Protein AF-A0A327M5F6-F1 (afdb_monomer)

pLDDT: mean 71.91, std 20.59, range [36.56, 95.5]

Organism: NCBI:txid2230885

Radius of gyration: 29.19 Å; Cα contacts (8 Å, |Δi|>4): 90; chains: 1; bounding box: 50×106×70 Å

Secondary structure (DSSP, 8-state):
------SSHHHHHHHHHHHHHTS---TT-------------SSHHHHHHHHHHHHHHHHHHHH-TT-HHHH---SHHHHHHHHHHHHHHHHHHHHHTTPPPPPHHHHHHHHHHHHHHHHHHHHT----HHHHHHHHHHSSSS------------------

Sequence (160 aa):
MVSLAAASAPFAAHLALRRRARGQPPPGHAATAPAQDYHLPPSIESAEREMAILLRRMRAFLQDPYDFAASRIADDAAFEDCLDQAATLGARIAEL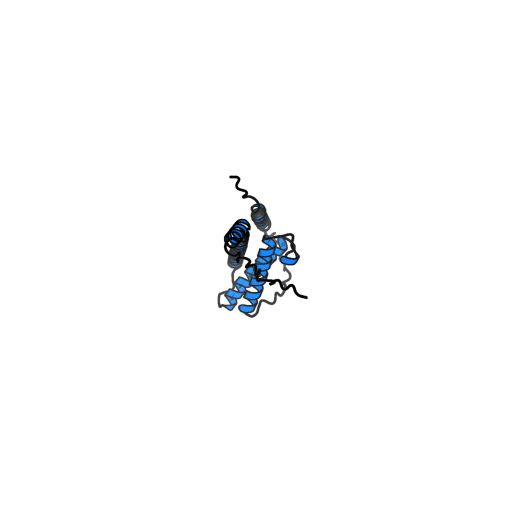GGAAPASPTERERMRGLILDSVMRGHRGAVPDRLSEARRSSAGRLLAQPPVAYPMAGLKARYSH

Nearest PDB structures (foldseek):
  2dl1-assembly1_A  TM=2.259E-01  e=4.514E+00  Homo sapiens

Mean predicted aligned error: 16.89 Å

Solvent-accessible surface area (backbone atoms only — not comparable to full-atom values): 10046 Å² total; per-residue (Å²): 138,84,83,88,83,85,81,73,66,64,60,63,51,52,52,54,51,50,54,61,71,66,70,64,81,72,94,86,66,91,71,78,62,79,76,71,81,65,78,67,62,93,44,54,68,55,29,50,54,51,39,55,50,47,55,50,22,53,40,35,30,74,74,37,61,82,43,40,88,75,17,73,37,84,47,75,66,52,45,51,51,46,41,52,49,41,21,52,36,53,40,48,39,40,34,73,72,71,43,74,82,66,50,76,68,55,37,54,50,44,31,52,53,50,51,53,52,46,53,53,56,53,73,70,63,66,78,60,64,68,60,55,54,54,56,61,60,70,70,71,78,83,80,79,79,83,85,81,79,86,84,79,78,88,77,86,80,86,86,133

Foldseek 3Di:
DDDPPDDLPPPVVVVVVVVVVVPDDPPDDPPPPPPPPPVQPPALVSLVVLLVLLLQLLLVCSQPVPPCVRNVQPDPVSNVVSLLSSLVSVQVNCVNVVDDRDDPVSSVVSSVVSVVVSVVVNVPPPPPVVVVVVVVVVPPPPDDDDDDDDPDDDDDDDDD

Structure (mmCIF, N/CA/C/O backbone):
data_AF-A0A327M5F6-F1
#
_entry.id   AF-A0A327M5F6-F1
#
loop_
_atom_site.group_PDB
_atom_site.id
_atom_site.type_symbol
_atom_site.label_atom_id
_atom_site.label_alt_id
_atom_site.label_comp_id
_atom_site.label_asym_id
_atom_site.label_entity_id
_atom_site.label_seq_id
_atom_site.pdbx_PDB_ins_code
_atom_site.Cartn_x
_atom_site.Cartn_y
_atom_site.Cartn_z
_atom_site.occupancy
_atom_site.B_iso_or_equiv
_atom_site.auth_seq_id
_atom_site.auth_comp_id
_atom_site.auth_asym_id
_atom_site.auth_atom_id
_atom_site.pdbx_PDB_model_num
ATOM 1 N N . MET A 1 1 ? 33.964 -21.350 -0.853 1.00 42.75 1 MET A N 1
ATOM 2 C CA . MET A 1 1 ? 32.549 -21.008 -0.593 1.00 42.75 1 MET A CA 1
ATOM 3 C C . MET A 1 1 ? 32.430 -19.494 -0.644 1.00 42.75 1 MET A C 1
ATOM 5 O O . MET A 1 1 ? 32.857 -18.845 0.297 1.00 42.75 1 MET A O 1
ATOM 9 N N . VAL A 1 2 ? 31.985 -18.931 -1.770 1.00 36.66 2 VAL A N 1
ATOM 10 C CA . VAL A 1 2 ? 31.865 -17.472 -1.939 1.00 36.66 2 VAL A CA 1
ATOM 11 C C . VAL A 1 2 ? 30.391 -17.108 -1.809 1.00 36.66 2 VAL A C 1
ATOM 13 O O . VAL A 1 2 ? 29.580 -17.482 -2.653 1.00 36.66 2 VAL A O 1
ATOM 16 N N . SER A 1 3 ? 30.057 -16.437 -0.708 1.00 41.44 3 SER A N 1
ATOM 17 C CA . SER A 1 3 ? 28.728 -15.897 -0.426 1.00 41.44 3 SER A CA 1
ATOM 18 C C . SER A 1 3 ? 28.473 -14.667 -1.293 1.00 41.44 3 SER A C 1
ATOM 20 O O . SER A 1 3 ? 29.123 -13.638 -1.126 1.00 41.44 3 SER A O 1
ATOM 22 N N . LEU A 1 4 ? 27.509 -14.772 -2.206 1.00 47.66 4 LEU A N 1
ATOM 23 C CA . LEU A 1 4 ? 27.003 -13.663 -3.009 1.00 47.66 4 LEU A CA 1
ATOM 24 C C . LEU A 1 4 ? 25.818 -13.027 -2.262 1.00 47.66 4 LEU A C 1
ATOM 26 O O . LEU A 1 4 ? 24.671 -13.425 -2.439 1.00 47.66 4 LEU A O 1
ATOM 30 N N . ALA A 1 5 ? 26.096 -12.084 -1.363 1.00 48.50 5 ALA A N 1
ATOM 31 C CA . ALA A 1 5 ? 25.076 -11.389 -0.577 1.00 48.50 5 ALA A CA 1
ATOM 32 C C . ALA A 1 5 ? 25.306 -9.874 -0.614 1.00 48.50 5 ALA A C 1
ATOM 34 O O . ALA A 1 5 ? 25.775 -9.292 0.357 1.00 48.50 5 ALA A O 1
ATOM 35 N N . ALA A 1 6 ? 24.997 -9.231 -1.741 1.00 44.91 6 ALA A N 1
ATOM 36 C CA . ALA A 1 6 ? 24.907 -7.772 -1.825 1.00 44.91 6 ALA A CA 1
ATOM 37 C C . ALA A 1 6 ? 24.210 -7.351 -3.127 1.00 44.91 6 ALA A C 1
ATOM 39 O O . ALA A 1 6 ? 24.868 -7.097 -4.128 1.00 44.91 6 ALA A O 1
ATOM 40 N N . ALA A 1 7 ? 22.879 -7.273 -3.132 1.00 42.81 7 ALA A N 1
ATOM 41 C CA . ALA A 1 7 ? 22.173 -6.592 -4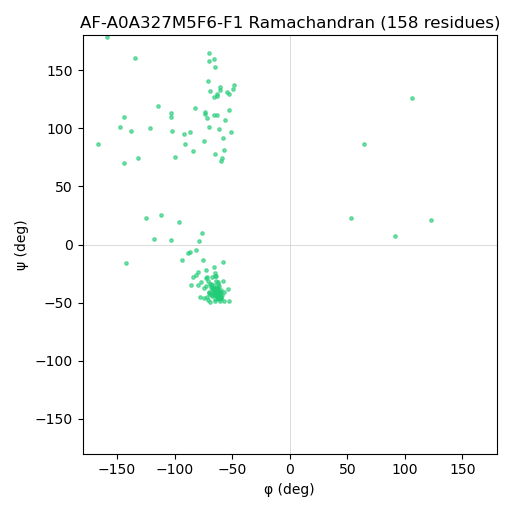.226 1.00 42.81 7 ALA A CA 1
ATOM 42 C C . ALA A 1 7 ? 20.943 -5.781 -3.782 1.00 42.81 7 ALA A C 1
ATOM 44 O O . ALA A 1 7 ? 20.512 -4.899 -4.512 1.00 42.81 7 ALA A O 1
ATOM 45 N N . SER A 1 8 ? 20.405 -5.981 -2.571 1.00 46.41 8 SER A N 1
ATOM 46 C CA . SER A 1 8 ? 19.177 -5.294 -2.125 1.00 46.41 8 SER A CA 1
ATOM 47 C C . SER A 1 8 ? 19.394 -4.122 -1.151 1.00 46.41 8 SER A C 1
ATOM 49 O O . SER A 1 8 ? 18.426 -3.561 -0.642 1.00 46.41 8 SER A O 1
ATOM 51 N N . ALA A 1 9 ? 20.642 -3.762 -0.836 1.00 45.00 9 ALA A N 1
ATOM 52 C CA . ALA A 1 9 ? 20.967 -2.655 0.070 1.00 45.00 9 ALA A CA 1
ATOM 53 C C . ALA A 1 9 ? 20.690 -1.226 -0.469 1.00 45.00 9 ALA A C 1
ATOM 55 O O . ALA A 1 9 ? 20.344 -0.370 0.350 1.00 45.00 9 ALA A O 1
ATOM 56 N N . PRO A 1 10 ? 20.793 -0.913 -1.781 1.00 53.59 10 PRO A N 1
ATOM 57 C CA . PRO A 1 10 ? 20.703 0.481 -2.219 1.00 53.59 10 PRO A CA 1
ATOM 58 C C . PRO A 1 10 ? 19.276 1.034 -2.142 1.00 53.59 10 PRO A C 1
ATOM 60 O O . PRO A 1 10 ? 19.096 2.217 -1.877 1.00 53.59 10 PRO A O 1
ATOM 63 N N . PHE A 1 11 ? 18.259 0.182 -2.290 1.00 51.06 11 PHE A N 1
ATOM 64 C CA . PHE A 1 11 ? 16.864 0.615 -2.374 1.00 51.06 11 PHE A CA 1
ATOM 65 C C . PHE A 1 11 ? 16.318 1.125 -1.029 1.00 51.06 11 PHE A C 1
ATOM 67 O O . PHE A 1 11 ? 15.784 2.229 -0.935 1.00 51.06 11 PHE A O 1
ATOM 74 N N . ALA A 1 12 ? 16.544 0.371 0.052 1.00 55.09 12 ALA A N 1
ATOM 75 C CA . ALA A 1 12 ? 16.151 0.788 1.399 1.00 55.09 12 ALA A CA 1
ATOM 76 C C . ALA A 1 12 ? 16.929 2.031 1.873 1.00 55.09 12 ALA A C 1
ATOM 78 O O . ALA A 1 12 ? 16.368 2.887 2.556 1.00 55.09 12 ALA A O 1
ATOM 79 N N . ALA A 1 13 ? 18.203 2.155 1.480 1.00 59.03 13 ALA A N 1
ATOM 80 C CA . ALA A 1 13 ? 19.023 3.323 1.786 1.00 59.03 13 ALA A CA 1
ATOM 81 C C . ALA A 1 13 ? 18.566 4.570 1.009 1.00 59.03 13 ALA A C 1
ATOM 83 O O . ALA A 1 13 ? 18.478 5.643 1.600 1.00 59.03 13 ALA A O 1
ATOM 84 N N . HIS A 1 14 ? 18.214 4.436 -0.276 1.00 59.44 14 HIS A N 1
ATOM 85 C CA . HIS A 1 14 ? 17.711 5.536 -1.106 1.00 59.44 14 HIS A CA 1
ATOM 86 C C . HIS A 1 14 ? 16.355 6.060 -0.601 1.00 59.44 14 HIS A C 1
ATOM 88 O O . HIS A 1 14 ? 16.170 7.270 -0.447 1.00 59.44 14 HIS A O 1
ATOM 94 N N . LEU A 1 15 ? 15.449 5.153 -0.219 1.00 59.78 15 LEU A N 1
ATOM 95 C CA . LEU A 1 15 ? 14.175 5.491 0.423 1.00 59.78 15 LEU A CA 1
ATOM 96 C C . LEU A 1 15 ? 14.361 6.187 1.775 1.00 59.78 15 LEU A C 1
ATOM 98 O O . LEU A 1 15 ? 13.745 7.223 2.035 1.00 59.78 15 LEU A O 1
ATOM 102 N N . ALA A 1 16 ? 15.241 5.663 2.633 1.00 59.91 16 ALA A N 1
ATOM 103 C CA . ALA A 1 16 ? 15.547 6.285 3.919 1.00 59.91 16 ALA A CA 1
ATOM 104 C C . ALA A 1 16 ? 16.168 7.685 3.754 1.00 59.91 16 ALA A C 1
ATOM 106 O O . ALA A 1 16 ? 15.833 8.604 4.507 1.00 59.91 16 ALA A O 1
ATOM 107 N N . LEU A 1 17 ? 17.024 7.877 2.743 1.00 58.47 17 LEU A N 1
ATOM 108 C CA . LEU A 1 17 ? 17.635 9.170 2.440 1.00 58.47 17 LEU A CA 1
ATOM 109 C C . LEU A 1 17 ? 16.583 10.196 1.981 1.00 58.47 17 LEU A C 1
ATOM 111 O O . LEU A 1 17 ? 16.584 11.332 2.458 1.00 58.47 17 LEU A O 1
ATOM 115 N N . ARG A 1 18 ? 15.633 9.793 1.123 1.00 58.50 18 ARG A N 1
ATOM 116 C CA . ARG A 1 18 ? 14.535 10.671 0.678 1.00 58.50 18 ARG A CA 1
ATOM 117 C C . ARG A 1 18 ? 13.530 10.995 1.783 1.00 58.50 18 ARG A C 1
ATOM 119 O O . ARG A 1 18 ? 13.061 12.130 1.841 1.00 58.50 18 ARG A O 1
ATOM 126 N N . ARG A 1 19 ? 13.260 10.068 2.712 1.00 58.62 19 ARG A N 1
ATOM 127 C CA . ARG A 1 19 ? 12.458 10.358 3.918 1.00 58.62 19 ARG A CA 1
ATOM 128 C C . ARG A 1 19 ? 13.058 11.506 4.732 1.00 58.62 19 ARG A C 1
ATOM 130 O O . ARG A 1 19 ? 12.324 12.380 5.181 1.00 58.62 19 ARG A O 1
ATOM 137 N N . ARG A 1 20 ? 14.389 11.546 4.869 1.00 56.00 20 ARG A N 1
ATOM 138 C CA . ARG A 1 20 ? 15.084 12.633 5.577 1.00 56.00 20 ARG A CA 1
ATOM 139 C C . ARG A 1 20 ? 14.988 13.967 4.832 1.00 56.00 20 ARG A C 1
ATOM 141 O O . ARG A 1 20 ? 14.865 15.000 5.477 1.00 56.00 20 ARG A O 1
ATOM 148 N N . ALA A 1 21 ? 14.976 13.941 3.499 1.00 56.25 21 ALA A N 1
ATOM 149 C CA . ALA A 1 21 ? 14.805 15.137 2.673 1.00 56.25 21 ALA A CA 1
ATOM 150 C C . ALA A 1 21 ? 13.369 15.706 2.701 1.00 56.25 21 ALA A C 1
ATOM 152 O O . ALA A 1 21 ? 13.193 16.911 2.568 1.00 56.25 21 ALA A O 1
ATOM 153 N N . ARG A 1 22 ? 12.342 14.871 2.929 1.00 56.75 22 ARG A N 1
ATOM 154 C CA . ARG A 1 22 ? 10.944 15.312 3.139 1.00 56.75 22 ARG A CA 1
ATOM 155 C C . ARG A 1 22 ? 10.643 15.778 4.575 1.00 56.75 22 ARG A C 1
ATOM 157 O O . ARG A 1 22 ? 9.544 16.255 4.835 1.00 56.75 22 ARG A O 1
ATOM 164 N N . GLY A 1 23 ? 11.596 15.659 5.503 1.00 50.75 23 GLY A N 1
ATOM 165 C CA . GLY A 1 23 ? 11.406 15.891 6.940 1.00 50.75 23 GLY A CA 1
ATOM 166 C C . GLY A 1 23 ? 11.326 17.351 7.402 1.00 50.75 23 GLY A C 1
ATOM 167 O O . GLY A 1 23 ? 11.359 17.590 8.606 1.00 50.75 23 GLY A O 1
ATOM 168 N N . GLN A 1 24 ? 11.227 18.328 6.500 1.00 41.97 24 GLN A N 1
ATOM 169 C CA . GLN A 1 24 ? 11.080 19.731 6.885 1.00 41.97 24 GLN A CA 1
ATOM 170 C C . GLN A 1 24 ? 10.035 20.408 5.990 1.00 41.97 24 GLN A C 1
ATOM 172 O O . GLN A 1 24 ? 10.355 20.784 4.862 1.00 41.97 24 GLN A O 1
ATOM 177 N N . PRO A 1 25 ? 8.772 20.544 6.444 1.00 44.56 25 PRO A N 1
ATOM 178 C CA . PRO A 1 25 ? 7.824 21.387 5.735 1.00 44.56 25 PRO A CA 1
ATOM 179 C C . PRO A 1 25 ? 8.344 22.834 5.788 1.00 44.56 25 PRO A C 1
ATOM 181 O O . PRO A 1 25 ? 8.696 23.308 6.874 1.00 44.56 25 PRO A O 1
ATOM 184 N N . PRO A 1 26 ? 8.433 23.554 4.655 1.00 42.28 26 PRO A N 1
ATOM 185 C CA . PRO A 1 26 ? 8.730 24.978 4.693 1.00 42.28 26 PRO A CA 1
ATOM 186 C C . PRO A 1 26 ? 7.625 25.691 5.493 1.00 42.28 26 PRO A C 1
ATOM 188 O O . PRO A 1 26 ? 6.441 25.395 5.291 1.00 42.28 26 PRO A O 1
ATOM 191 N N . PRO A 1 27 ? 7.958 26.623 6.403 1.00 43.50 27 PRO A N 1
ATOM 192 C CA . PRO A 1 27 ? 6.943 27.444 7.040 1.00 43.50 27 PRO A CA 1
ATOM 193 C C . PRO A 1 27 ? 6.321 28.337 5.961 1.00 43.50 27 PRO A C 1
ATOM 195 O O . PRO A 1 27 ? 6.987 29.221 5.431 1.00 43.50 27 PRO A O 1
ATOM 198 N N . GLY A 1 28 ? 5.054 28.093 5.615 1.00 47.38 28 GLY A N 1
ATOM 199 C CA . GLY A 1 28 ? 4.283 29.028 4.790 1.00 47.38 28 GLY A CA 1
ATOM 200 C C . GLY A 1 28 ? 3.684 28.511 3.485 1.00 47.38 28 GLY A C 1
ATOM 201 O O . GLY A 1 28 ? 3.327 29.333 2.648 1.00 47.38 28 GLY A O 1
ATOM 202 N N . HIS A 1 29 ? 3.484 27.204 3.301 1.00 41.19 29 HIS A N 1
ATOM 203 C CA . HIS A 1 29 ? 2.592 26.736 2.238 1.00 41.19 29 HIS A CA 1
ATOM 204 C C . HIS A 1 29 ? 1.452 25.898 2.802 1.00 41.19 29 HIS A C 1
ATOM 206 O O . HIS A 1 29 ? 1.585 24.702 3.051 1.00 41.19 29 HIS A O 1
ATOM 212 N N . ALA A 1 30 ? 0.294 26.551 2.933 1.00 44.62 30 ALA A N 1
ATOM 213 C CA . ALA A 1 30 ? -1.000 25.919 2.732 1.00 44.62 30 ALA A CA 1
ATOM 214 C C . ALA A 1 30 ? -1.034 25.367 1.297 1.00 44.62 30 ALA A C 1
ATOM 216 O O . ALA A 1 30 ? -1.609 25.955 0.386 1.00 44.62 30 ALA A O 1
ATOM 217 N N . ALA A 1 31 ? -0.327 24.262 1.074 1.00 42.62 31 ALA A N 1
ATOM 218 C CA . ALA A 1 31 ? -0.527 23.437 -0.090 1.00 42.62 31 ALA A CA 1
ATOM 219 C C . ALA A 1 31 ? -1.829 22.689 0.172 1.00 42.62 31 ALA A C 1
ATOM 221 O O . ALA A 1 31 ? -1.848 21.601 0.746 1.00 42.62 31 ALA A O 1
ATOM 222 N N . THR A 1 32 ? -2.931 23.309 -0.238 1.00 44.62 32 THR A N 1
ATOM 223 C CA . THR A 1 32 ? -4.104 22.584 -0.701 1.00 44.62 32 THR A CA 1
ATOM 224 C C . THR A 1 32 ? -3.608 21.716 -1.856 1.00 44.62 32 THR A C 1
ATOM 226 O O . THR A 1 32 ? -3.664 22.104 -3.021 1.00 44.62 32 THR A O 1
ATOM 229 N N . ALA A 1 33 ? -3.012 20.563 -1.533 1.00 42.94 33 ALA A N 1
ATOM 230 C CA . ALA A 1 33 ? -2.929 19.472 -2.483 1.00 42.94 33 ALA A CA 1
ATOM 231 C C . ALA A 1 33 ? -4.355 19.311 -3.018 1.00 42.94 33 ALA A C 1
ATOM 233 O O . ALA A 1 33 ? -5.285 19.382 -2.202 1.00 42.94 33 ALA A O 1
ATOM 234 N N . PRO A 1 34 ? -4.571 19.183 -4.340 1.00 36.56 34 PRO A N 1
ATOM 235 C CA . PRO A 1 34 ? -5.899 18.855 -4.812 1.00 36.56 34 PRO A CA 1
ATOM 236 C C . PRO A 1 34 ? -6.286 17.607 -4.033 1.00 36.56 34 PRO A C 1
ATOM 238 O O . PRO A 1 34 ? -5.588 16.592 -4.103 1.00 36.56 34 PRO A O 1
ATOM 241 N N . ALA A 1 35 ? -7.322 17.736 -3.205 1.00 40.28 35 ALA A N 1
ATOM 242 C CA . ALA A 1 35 ? -8.026 16.600 -2.672 1.00 40.28 35 ALA A CA 1
ATOM 243 C C . ALA A 1 35 ? -8.495 15.880 -3.927 1.00 40.28 35 ALA A C 1
ATOM 245 O O . ALA A 1 35 ? -9.483 16.251 -4.551 1.00 40.28 35 ALA A O 1
ATOM 246 N N . GLN A 1 36 ? -7.674 14.950 -4.408 1.00 46.78 36 GLN A N 1
ATOM 247 C CA . GLN A 1 36 ? -8.152 13.916 -5.281 1.00 46.78 36 GLN A CA 1
ATOM 248 C C . GLN A 1 36 ? -9.250 13.312 -4.430 1.00 46.78 36 GLN A C 1
ATOM 250 O O . GLN A 1 36 ? -8.964 12.744 -3.373 1.00 46.78 36 GLN A O 1
ATOM 255 N N . ASP A 1 37 ? -10.493 13.579 -4.823 1.00 39.62 37 ASP A N 1
ATOM 256 C CA . ASP A 1 37 ? -11.671 12.870 -4.365 1.00 39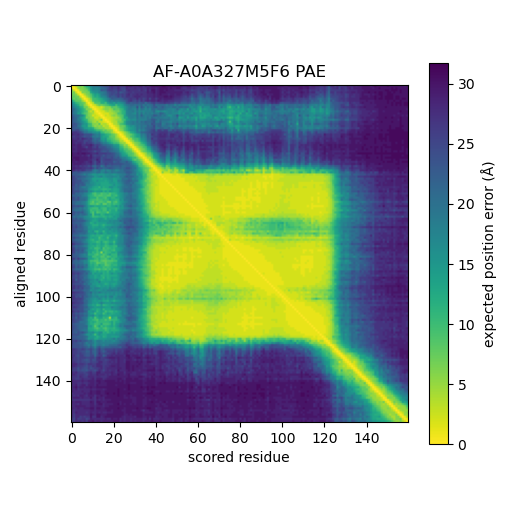.62 37 ASP A CA 1
ATOM 257 C C . ASP A 1 37 ? -11.459 11.409 -4.774 1.00 39.62 37 ASP A C 1
ATOM 259 O O . ASP A 1 37 ? -12.025 10.884 -5.731 1.00 39.62 37 ASP A O 1
ATOM 263 N N . TYR A 1 38 ? -10.532 10.753 -4.080 1.00 52.81 38 TYR A N 1
ATOM 264 C CA . TYR A 1 38 ? -10.439 9.326 -3.992 1.00 52.81 38 TYR A CA 1
ATOM 265 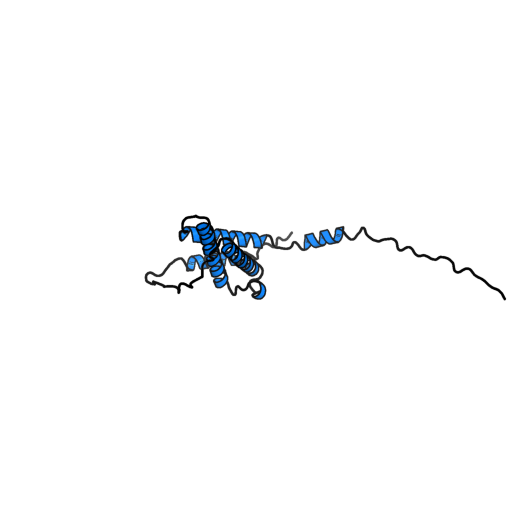C C . TYR A 1 38 ? -11.750 8.959 -3.343 1.00 52.81 38 TYR A C 1
ATOM 267 O O . TYR A 1 38 ? -11.922 9.133 -2.136 1.00 52.81 38 TYR A O 1
ATOM 275 N N . HIS A 1 39 ? -12.700 8.533 -4.170 1.00 67.31 39 HIS A N 1
ATOM 276 C CA . HIS A 1 39 ? -13.874 7.829 -3.705 1.00 67.31 39 HIS A CA 1
ATOM 277 C C . HIS A 1 39 ? -13.374 6.694 -2.818 1.00 67.31 39 HIS A C 1
ATOM 279 O O . HIS A 1 39 ? -12.924 5.658 -3.302 1.00 67.31 39 HIS A O 1
ATOM 285 N N . LEU A 1 40 ? -13.366 6.946 -1.510 1.00 71.50 40 LEU A N 1
ATOM 286 C CA . LEU A 1 40 ? -12.927 5.978 -0.529 1.00 71.50 40 LEU A CA 1
ATOM 287 C C . LEU A 1 40 ? -13.843 4.766 -0.673 1.00 71.50 40 LEU A C 1
ATOM 289 O O . LEU A 1 40 ? -15.066 4.946 -0.744 1.00 71.50 40 LEU A O 1
ATOM 293 N N . PRO A 1 41 ? -13.279 3.550 -0.726 1.00 79.94 41 PRO A N 1
ATOM 294 C CA . PRO A 1 41 ? -14.075 2.355 -0.911 1.00 79.94 41 PRO A CA 1
ATOM 295 C C . PRO A 1 41 ? -15.196 2.305 0.138 1.00 79.94 41 PRO A C 1
ATOM 297 O O . PRO A 1 41 ? -14.944 2.523 1.334 1.00 79.94 41 PRO A O 1
ATOM 300 N N . PRO A 1 42 ? -16.449 2.078 -0.296 1.00 85.25 42 PRO A N 1
ATOM 301 C CA . PRO A 1 42 ? -17.605 2.155 0.588 1.00 85.25 42 PRO A CA 1
ATOM 302 C C . PRO A 1 42 ? -17.723 0.935 1.509 1.00 85.25 42 PRO A C 1
ATOM 304 O O . PRO A 1 42 ? -18.500 0.980 2.458 1.00 85.25 42 PRO A O 1
ATOM 307 N N . SER A 1 43 ? -16.978 -0.146 1.243 1.00 93.06 43 SER A N 1
ATOM 308 C CA . SER A 1 43 ? -17.040 -1.400 2.000 1.00 93.06 43 SER A CA 1
ATOM 309 C C . SER A 1 43 ? -15.653 -1.949 2.338 1.00 93.06 43 SER A C 1
ATOM 311 O O . SER A 1 43 ? -14.662 -1.612 1.687 1.00 93.06 43 SER A O 1
ATOM 313 N N . ILE A 1 44 ? -15.593 -2.836 3.336 1.00 92.56 44 ILE A N 1
ATOM 314 C CA . ILE A 1 44 ? -14.351 -3.508 3.737 1.00 92.56 44 ILE A CA 1
ATOM 315 C C . ILE A 1 44 ? -13.802 -4.332 2.567 1.00 92.56 44 ILE A C 1
ATOM 317 O O . ILE A 1 44 ? -12.633 -4.206 2.225 1.00 92.56 44 ILE A O 1
ATOM 321 N N . GLU A 1 45 ? -14.648 -5.088 1.867 1.00 95.50 45 GLU A N 1
ATOM 322 C CA . GLU A 1 45 ? -14.240 -5.973 0.768 1.00 95.50 45 GLU A CA 1
ATOM 323 C C . GLU A 1 45 ? -13.685 -5.198 -0.433 1.00 95.50 45 GLU A C 1
ATOM 325 O O . GLU A 1 45 ? -12.752 -5.649 -1.104 1.00 95.50 45 GLU A O 1
ATOM 330 N N . SER A 1 46 ? -14.264 -4.029 -0.733 1.00 91.62 46 SER A N 1
ATOM 331 C CA . SER A 1 46 ? -13.756 -3.153 -1.795 1.00 91.62 46 SER A CA 1
ATOM 332 C C . SER A 1 46 ? -12.394 -2.567 -1.418 1.00 91.62 46 SER A C 1
ATOM 334 O O . SER A 1 46 ? -11.465 -2.629 -2.226 1.00 91.62 46 SER A O 1
ATOM 336 N N . ALA A 1 47 ? -12.235 -2.122 -0.168 1.00 92.56 47 ALA A N 1
ATOM 337 C CA . ALA A 1 47 ? -10.963 -1.630 0.348 1.00 92.56 47 ALA A CA 1
ATOM 338 C C . ALA A 1 47 ? -9.878 -2.722 0.365 1.00 92.56 47 ALA A C 1
ATOM 340 O O . ALA A 1 47 ? -8.752 -2.488 -0.073 1.00 92.56 47 ALA A O 1
ATOM 341 N N . GLU A 1 48 ? -10.216 -3.938 0.795 1.00 95.12 48 GLU A N 1
ATOM 342 C CA . GLU A 1 48 ? -9.309 -5.090 0.800 1.00 95.12 48 GLU A CA 1
ATOM 343 C C . GLU A 1 48 ? -8.878 -5.487 -0.613 1.00 95.12 48 GLU A C 1
ATOM 345 O O . GLU A 1 48 ? -7.704 -5.786 -0.855 1.00 95.12 48 GLU A O 1
ATOM 350 N N . ARG A 1 49 ? -9.807 -5.466 -1.577 1.00 95.38 49 ARG A N 1
ATOM 351 C CA . ARG A 1 49 ? -9.501 -5.773 -2.978 1.00 95.38 49 ARG A CA 1
ATOM 352 C C . ARG A 1 49 ? -8.511 -4.772 -3.562 1.00 95.38 49 ARG A C 1
ATOM 354 O O . ARG A 1 49 ? -7.548 -5.186 -4.214 1.00 95.38 49 ARG A O 1
ATOM 361 N N . GLU A 1 50 ? -8.731 -3.481 -3.334 1.00 94.25 50 GLU A N 1
ATOM 362 C CA . GLU A 1 50 ? -7.810 -2.428 -3.764 1.00 94.25 50 GLU A CA 1
ATOM 363 C C . GLU A 1 50 ? -6.449 -2.560 -3.077 1.00 94.25 50 GLU A C 1
ATOM 365 O O . GLU A 1 50 ? -5.412 -2.552 -3.748 1.00 94.25 50 GLU A O 1
ATOM 370 N N . MET A 1 51 ? -6.440 -2.808 -1.765 1.00 94.31 51 MET A N 1
ATOM 371 C CA . MET A 1 51 ? -5.214 -3.028 -1.002 1.00 94.31 51 MET A CA 1
ATOM 372 C C . MET A 1 51 ? -4.422 -4.221 -1.555 1.00 94.31 51 MET A C 1
ATOM 374 O O . MET A 1 51 ? -3.214 -4.122 -1.776 1.00 94.31 51 MET A O 1
ATOM 378 N N . ALA A 1 52 ? -5.086 -5.329 -1.893 1.00 94.94 52 ALA A N 1
ATOM 379 C CA . ALA A 1 52 ? -4.448 -6.491 -2.507 1.00 94.94 52 ALA A CA 1
ATOM 380 C C . ALA A 1 52 ? -3.859 -6.197 -3.901 1.00 94.94 52 ALA A C 1
ATOM 382 O O . ALA A 1 52 ? -2.872 -6.820 -4.305 1.00 94.94 52 ALA A O 1
ATOM 383 N N . ILE A 1 53 ? -4.454 -5.283 -4.673 1.00 94.50 53 ILE A N 1
ATOM 384 C CA . ILE A 1 53 ? -3.905 -4.842 -5.964 1.00 94.50 53 ILE A CA 1
ATOM 385 C C . ILE A 1 53 ? -2.628 -4.029 -5.741 1.00 94.50 53 ILE A C 1
ATOM 387 O O . ILE A 1 53 ? -1.606 -4.349 -6.349 1.00 94.50 53 ILE A O 1
ATOM 391 N N . LEU A 1 54 ? -2.657 -3.040 -4.844 1.00 94.69 54 LEU A N 1
ATOM 392 C CA . LEU A 1 54 ? -1.487 -2.211 -4.532 1.00 94.69 54 LEU A CA 1
ATOM 393 C C . LEU A 1 54 ? -0.319 -3.056 -4.014 1.00 94.69 54 LEU A C 1
ATOM 395 O O . LEU A 1 54 ? 0.799 -2.937 -4.511 1.00 94.69 54 LEU A O 1
ATOM 399 N N . LEU A 1 55 ? -0.581 -3.986 -3.089 1.00 94.62 55 LEU A N 1
ATOM 400 C CA . LEU A 1 55 ? 0.442 -4.891 -2.556 1.00 94.62 55 LEU A CA 1
ATOM 401 C C . LEU A 1 55 ? 1.090 -5.755 -3.648 1.00 94.62 55 LEU A C 1
ATOM 403 O O . LEU A 1 55 ? 2.299 -5.980 -3.614 1.00 94.62 55 LEU A O 1
ATOM 407 N N . ARG A 1 56 ? 0.316 -6.236 -4.630 1.00 93.19 56 ARG A N 1
ATOM 408 C CA . ARG A 1 56 ? 0.855 -7.004 -5.766 1.00 93.19 56 ARG A CA 1
ATOM 409 C C . ARG A 1 56 ? 1.733 -6.147 -6.672 1.00 93.19 56 ARG A C 1
ATOM 411 O O . ARG A 1 56 ? 2.821 -6.591 -7.024 1.00 93.19 56 ARG A O 1
ATOM 418 N N . ARG A 1 57 ? 1.298 -4.926 -6.994 1.00 93.94 57 ARG A N 1
ATOM 419 C CA . ARG A 1 57 ? 2.076 -3.976 -7.805 1.00 93.94 57 ARG A CA 1
ATOM 420 C C . ARG A 1 57 ? 3.395 -3.607 -7.141 1.00 93.94 57 ARG A C 1
ATOM 422 O O . ARG A 1 57 ? 4.437 -3.693 -7.777 1.00 93.94 57 ARG A O 1
ATOM 429 N N . MET A 1 58 ? 3.361 -3.289 -5.847 1.00 94.94 58 MET A N 1
ATOM 430 C CA . MET A 1 58 ? 4.564 -2.981 -5.070 1.00 94.94 58 MET A CA 1
ATOM 431 C C . MET A 1 58 ? 5.533 -4.168 -5.027 1.00 94.94 58 MET A C 1
ATOM 433 O O . MET A 1 58 ? 6.732 -3.981 -5.199 1.00 94.94 58 MET A O 1
ATOM 437 N N . ARG A 1 59 ? 5.037 -5.402 -4.858 1.00 93.25 59 ARG A N 1
ATOM 438 C CA . ARG A 1 59 ? 5.889 -6.604 -4.928 1.00 93.25 59 ARG A CA 1
ATOM 439 C C . ARG A 1 59 ? 6.513 -6.796 -6.310 1.00 93.25 59 ARG A C 1
ATOM 441 O O . ARG A 1 59 ? 7.695 -7.109 -6.374 1.00 93.25 59 ARG A O 1
ATOM 448 N N . ALA A 1 60 ? 5.742 -6.601 -7.381 1.00 90.62 60 ALA A N 1
ATOM 449 C CA . ALA A 1 60 ? 6.246 -6.685 -8.751 1.00 90.62 60 ALA A CA 1
ATOM 450 C C . ALA A 1 60 ? 7.315 -5.616 -9.023 1.00 90.62 60 ALA A C 1
ATOM 452 O O . ALA A 1 60 ? 8.370 -5.945 -9.548 1.00 90.62 60 ALA A O 1
ATOM 453 N N . PHE A 1 61 ? 7.094 -4.378 -8.569 1.00 91.31 61 PHE A N 1
ATOM 454 C CA . PHE A 1 61 ? 8.079 -3.298 -8.670 1.00 91.31 61 PHE A CA 1
ATOM 455 C C . PHE A 1 61 ? 9.379 -3.619 -7.922 1.00 91.31 61 PHE A C 1
ATOM 457 O O . PHE A 1 61 ? 10.459 -3.397 -8.448 1.00 91.31 61 PHE A O 1
ATOM 464 N N . LEU A 1 62 ? 9.301 -4.190 -6.713 1.00 90.31 62 LEU A N 1
ATOM 465 C CA . LEU A 1 62 ? 10.506 -4.619 -5.992 1.00 90.31 62 LEU A CA 1
ATOM 466 C C . LEU A 1 62 ? 11.219 -5.798 -6.664 1.00 90.31 62 LEU A C 1
ATOM 468 O O . LEU A 1 62 ? 12.423 -5.960 -6.485 1.00 90.31 62 LEU A O 1
ATOM 472 N N . GLN A 1 63 ? 10.485 -6.648 -7.384 1.00 89.50 63 GLN A N 1
ATOM 473 C CA . GLN A 1 63 ? 11.054 -7.785 -8.096 1.00 89.50 63 GLN A CA 1
ATOM 474 C C . GLN A 1 63 ? 11.799 -7.353 -9.360 1.00 89.50 63 GLN A C 1
ATOM 476 O O . GLN A 1 63 ? 12.910 -7.829 -9.588 1.00 89.50 63 GLN A O 1
ATOM 481 N N . ASP A 1 64 ? 11.195 -6.469 -10.151 1.00 86.12 64 ASP A N 1
ATOM 482 C CA . ASP A 1 64 ? 11.803 -5.860 -11.328 1.00 86.12 64 ASP A CA 1
ATOM 483 C C . ASP A 1 64 ? 11.268 -4.424 -11.512 1.00 86.12 64 ASP A C 1
ATOM 485 O O . ASP A 1 64 ? 10.156 -4.235 -12.017 1.00 86.12 64 ASP A O 1
ATOM 489 N N . PRO A 1 65 ? 12.043 -3.397 -11.115 1.00 85.06 65 PRO A N 1
ATOM 490 C CA . PRO A 1 65 ? 11.637 -2.000 -11.258 1.00 85.06 65 PRO A CA 1
ATOM 491 C C . PRO A 1 65 ? 11.505 -1.539 -12.715 1.00 85.06 65 PRO A C 1
ATOM 493 O O . PRO A 1 65 ? 10.865 -0.522 -12.974 1.00 85.06 65 PRO A O 1
ATOM 496 N N . TYR A 1 66 ? 12.116 -2.254 -13.666 1.00 80.75 66 TYR A N 1
ATOM 497 C CA . TYR A 1 66 ? 12.098 -1.892 -15.084 1.00 80.75 66 TYR A CA 1
ATOM 498 C C . TYR A 1 66 ? 10.956 -2.577 -15.849 1.00 80.75 66 TYR A C 1
ATOM 500 O O . TYR A 1 66 ? 10.618 -2.146 -16.955 1.00 80.75 66 TYR A O 1
ATOM 508 N N . ASP A 1 67 ? 10.306 -3.585 -15.256 1.00 84.56 67 ASP A N 1
ATOM 509 C CA . ASP A 1 67 ? 9.089 -4.193 -15.795 1.00 84.56 67 ASP A CA 1
ATOM 510 C C . ASP A 1 67 ? 7.840 -3.393 -15.390 1.00 84.56 67 ASP A C 1
ATOM 512 O O . ASP A 1 67 ? 7.076 -3.717 -14.467 1.00 84.56 67 ASP A O 1
ATOM 516 N N . PHE A 1 68 ? 7.607 -2.313 -16.133 1.00 82.44 68 PHE A N 1
ATOM 517 C CA . PHE A 1 68 ? 6.409 -1.497 -15.970 1.00 82.44 68 PHE A CA 1
ATOM 518 C C . PHE A 1 68 ? 5.119 -2.252 -16.333 1.00 82.44 68 PHE A C 1
ATOM 520 O O . PHE A 1 68 ? 4.052 -1.940 -15.799 1.00 82.44 68 PHE A O 1
ATOM 527 N N . ALA A 1 69 ? 5.184 -3.256 -17.215 1.00 82.69 69 ALA A N 1
ATOM 528 C CA . ALA A 1 69 ? 4.002 -4.012 -17.620 1.00 82.69 69 ALA A CA 1
ATOM 529 C C . ALA A 1 69 ? 3.456 -4.855 -16.455 1.00 82.69 69 ALA A C 1
ATOM 531 O O . ALA A 1 69 ? 2.236 -4.925 -16.266 1.00 82.69 69 ALA A O 1
ATOM 532 N N . ALA A 1 70 ? 4.348 -5.432 -15.645 1.00 80.00 70 ALA A N 1
ATOM 533 C CA . ALA A 1 70 ? 3.985 -6.188 -14.451 1.00 80.00 70 ALA A CA 1
ATOM 534 C C . ALA A 1 70 ? 3.608 -5.294 -13.259 1.00 80.00 70 ALA A C 1
ATOM 536 O O . ALA A 1 70 ? 2.609 -5.557 -12.580 1.00 80.00 70 ALA A O 1
ATOM 537 N N . SER A 1 71 ? 4.381 -4.237 -12.985 1.00 85.69 71 SER A N 1
ATOM 538 C CA . SER A 1 71 ? 4.186 -3.416 -11.782 1.00 85.69 71 SER A CA 1
ATOM 539 C C . SER A 1 71 ? 3.142 -2.311 -11.948 1.00 85.69 71 SER A C 1
ATOM 541 O O . SER A 1 71 ? 2.410 -2.009 -11.003 1.00 85.69 71 SER A O 1
ATOM 543 N N . ARG A 1 72 ? 3.044 -1.709 -13.140 1.00 90.94 72 ARG A N 1
ATOM 544 C CA . ARG A 1 72 ? 2.348 -0.434 -13.393 1.00 90.94 72 ARG A CA 1
ATOM 545 C C . ARG A 1 72 ? 2.804 0.713 -12.475 1.00 90.94 72 ARG A C 1
ATOM 547 O O . ARG A 1 72 ? 2.040 1.650 -12.257 1.00 90.94 72 ARG A O 1
ATOM 554 N N . ILE A 1 73 ? 4.014 0.629 -11.921 1.00 90.31 73 ILE A N 1
ATOM 555 C CA . ILE A 1 73 ? 4.644 1.657 -11.084 1.00 90.31 73 ILE A CA 1
ATOM 556 C C . ILE A 1 73 ? 5.854 2.174 -11.860 1.00 90.31 73 ILE A C 1
ATOM 558 O O . ILE A 1 73 ? 6.727 1.394 -12.221 1.00 90.31 73 ILE A O 1
ATOM 562 N N . ALA A 1 74 ? 5.864 3.470 -12.174 1.00 88.19 74 ALA A N 1
ATOM 563 C CA . ALA A 1 74 ? 6.847 4.051 -13.091 1.00 88.19 74 ALA A CA 1
ATOM 564 C C . ALA A 1 74 ? 8.206 4.309 -12.429 1.00 88.19 74 ALA A C 1
ATOM 566 O O . ALA A 1 74 ? 9.242 4.186 -13.077 1.00 88.19 74 ALA A O 1
ATOM 567 N N . ASP A 1 75 ? 8.197 4.689 -11.154 1.00 86.94 75 ASP A N 1
ATOM 568 C CA . ASP A 1 75 ? 9.384 5.096 -10.414 1.00 86.94 75 ASP A CA 1
ATOM 569 C C . ASP A 1 75 ? 9.175 4.978 -8.893 1.00 86.94 75 ASP A C 1
ATOM 571 O O . ASP A 1 75 ? 8.097 4.622 -8.403 1.00 86.94 75 ASP A O 1
ATOM 575 N N . ASP A 1 76 ? 10.225 5.308 -8.138 1.00 89.19 76 ASP A N 1
ATOM 576 C CA . ASP A 1 76 ? 10.213 5.333 -6.674 1.00 89.19 76 ASP A CA 1
ATOM 577 C C . ASP A 1 76 ? 9.138 6.274 -6.102 1.00 89.19 76 ASP A C 1
ATOM 579 O O . ASP A 1 76 ? 8.621 6.016 -5.018 1.00 89.19 76 ASP A O 1
ATOM 583 N N . ALA A 1 77 ? 8.795 7.373 -6.784 1.00 91.12 77 ALA A N 1
ATOM 584 C CA . ALA A 1 77 ? 7.778 8.300 -6.289 1.00 91.12 77 ALA A CA 1
ATOM 585 C C . ALA A 1 77 ? 6.380 7.677 -6.399 1.00 91.12 77 ALA A C 1
ATOM 587 O O . ALA A 1 77 ? 5.640 7.670 -5.420 1.00 91.12 77 ALA A O 1
ATOM 588 N N . ALA A 1 78 ? 6.071 7.050 -7.536 1.00 91.00 78 ALA A N 1
ATOM 589 C CA . ALA A 1 78 ? 4.835 6.301 -7.736 1.00 91.00 78 ALA A CA 1
ATOM 590 C C . ALA A 1 78 ? 4.718 5.101 -6.778 1.00 91.00 78 ALA A C 1
ATOM 592 O O . ALA A 1 78 ? 3.614 4.738 -6.364 1.00 91.00 78 ALA A O 1
ATOM 593 N N . PHE A 1 79 ? 5.843 4.484 -6.399 1.00 93.50 79 PHE A N 1
ATOM 594 C CA . PHE A 1 79 ? 5.866 3.459 -5.355 1.00 93.50 79 PHE A CA 1
ATOM 595 C C . PHE A 1 79 ? 5.473 4.036 -3.989 1.00 93.50 79 PHE A C 1
ATOM 597 O O . PHE A 1 79 ? 4.635 3.458 -3.296 1.00 93.50 79 PHE A O 1
ATOM 604 N N . GLU A 1 80 ? 6.049 5.179 -3.608 1.00 93.25 80 GLU A N 1
ATOM 605 C CA . GLU A 1 80 ? 5.732 5.846 -2.342 1.00 93.25 80 GLU A CA 1
ATOM 606 C C . GLU A 1 80 ? 4.263 6.299 -2.285 1.00 93.25 80 GLU A C 1
ATOM 608 O O . GLU A 1 80 ? 3.634 6.138 -1.239 1.00 93.25 80 GLU A O 1
ATOM 613 N N . ASP A 1 81 ? 3.696 6.762 -3.402 1.00 93.06 81 ASP A N 1
ATOM 614 C CA . ASP A 1 81 ? 2.275 7.118 -3.506 1.00 93.06 81 ASP A CA 1
ATOM 615 C C . ASP A 1 81 ? 1.372 5.878 -3.352 1.00 93.06 81 ASP A C 1
ATOM 617 O O . ASP A 1 81 ? 0.372 5.908 -2.631 1.00 93.06 81 ASP A O 1
ATOM 621 N N . CYS A 1 82 ? 1.751 4.740 -3.954 1.00 94.06 82 CYS A N 1
ATOM 622 C CA . CYS A 1 82 ? 1.052 3.465 -3.746 1.00 94.06 82 CYS A CA 1
ATOM 623 C C . CYS A 1 82 ? 1.099 3.018 -2.276 1.00 94.06 82 CYS A C 1
ATOM 625 O O . CYS A 1 82 ? 0.139 2.429 -1.771 1.00 94.06 82 CYS A O 1
ATOM 627 N N . LEU A 1 83 ? 2.210 3.285 -1.588 1.00 95.00 83 LEU A N 1
ATOM 628 C CA . LEU A 1 83 ? 2.385 2.964 -0.177 1.00 95.00 83 LEU A CA 1
ATOM 629 C C . LEU A 1 83 ? 1.513 3.863 0.720 1.00 95.00 83 LEU A C 1
ATOM 631 O O . LEU A 1 83 ? 0.883 3.363 1.655 1.00 95.00 83 LEU A O 1
ATOM 635 N N . ASP A 1 84 ? 1.416 5.156 0.404 1.00 94.38 84 ASP A N 1
ATOM 636 C CA . ASP A 1 84 ? 0.529 6.113 1.082 1.00 94.38 84 ASP A CA 1
ATOM 637 C C . ASP A 1 84 ? -0.952 5.758 0.879 1.00 94.38 84 ASP A C 1
ATOM 639 O O . ASP A 1 84 ? -1.749 5.772 1.827 1.00 94.38 84 ASP A O 1
ATOM 643 N N . GLN A 1 85 ? -1.321 5.354 -0.339 1.00 94.38 85 GLN A N 1
ATOM 644 C CA . GLN A 1 85 ? -2.669 4.884 -0.645 1.00 94.38 85 GLN A CA 1
ATOM 645 C C . GLN A 1 85 ? -2.996 3.591 0.116 1.00 94.38 85 GLN A C 1
ATOM 647 O O . GLN A 1 85 ? -4.077 3.473 0.693 1.00 94.38 85 GLN A O 1
ATOM 652 N N . ALA A 1 86 ? -2.060 2.641 0.197 1.00 95.38 86 ALA A N 1
ATOM 653 C CA . ALA A 1 86 ? -2.252 1.412 0.966 1.00 95.38 86 ALA A CA 1
ATOM 654 C C . ALA A 1 86 ? -2.421 1.685 2.473 1.00 95.38 86 ALA A C 1
ATOM 656 O O . ALA A 1 86 ? -3.252 1.046 3.119 1.00 95.38 86 ALA A O 1
ATOM 657 N N . ALA A 1 87 ? -1.684 2.651 3.033 1.00 94.81 87 ALA A N 1
ATOM 658 C CA . ALA A 1 87 ? -1.869 3.077 4.421 1.00 94.81 87 ALA A CA 1
ATOM 659 C C . ALA A 1 87 ? -3.237 3.747 4.639 1.00 94.81 87 ALA A C 1
ATOM 661 O O . ALA A 1 87 ? -3.900 3.491 5.644 1.00 94.81 87 ALA A O 1
ATOM 662 N N . THR A 1 88 ? -3.697 4.551 3.678 1.00 94.00 88 THR A N 1
ATOM 663 C CA . THR A 1 88 ? -5.032 5.169 3.710 1.00 94.00 88 THR A CA 1
ATOM 664 C C . THR A 1 88 ? -6.141 4.114 3.660 1.00 94.00 88 THR A C 1
ATOM 666 O O . THR A 1 88 ? -7.082 4.178 4.447 1.00 94.00 88 THR A O 1
ATOM 669 N N . LEU A 1 89 ? -6.005 3.096 2.805 1.00 93.94 89 LEU A N 1
ATOM 670 C CA . LEU A 1 89 ? -6.946 1.974 2.736 1.00 93.94 89 LEU A CA 1
ATOM 671 C C . LEU A 1 89 ? -6.959 1.142 4.020 1.00 93.94 89 LEU A C 1
ATOM 673 O O . LEU A 1 89 ? -8.031 0.776 4.487 1.00 93.94 89 LEU A O 1
ATOM 677 N N . GLY A 1 90 ? -5.799 0.886 4.630 1.00 93.50 90 GLY A N 1
ATOM 678 C CA . GLY A 1 90 ? -5.729 0.196 5.919 1.00 93.50 90 GLY A CA 1
ATOM 679 C C . GLY A 1 90 ? -6.453 0.958 7.035 1.00 93.50 90 GLY A C 1
ATOM 680 O O . GLY A 1 90 ? -7.197 0.358 7.811 1.00 93.50 90 GLY A O 1
ATOM 681 N N . ALA A 1 91 ? -6.310 2.289 7.073 1.00 92.94 91 ALA A N 1
ATOM 682 C CA . ALA A 1 91 ? -7.060 3.136 8.002 1.00 92.94 91 ALA A CA 1
ATOM 683 C C . ALA A 1 91 ? -8.564 3.065 7.717 1.00 92.94 91 ALA A C 1
ATOM 685 O O . ALA A 1 91 ? -9.359 2.898 8.638 1.00 92.94 91 ALA A O 1
ATOM 686 N N . ARG A 1 92 ? -8.946 3.092 6.436 1.00 93.06 92 ARG A N 1
ATOM 687 C CA . ARG A 1 92 ? -10.344 2.985 6.024 1.00 93.06 92 ARG A CA 1
ATOM 688 C C . ARG A 1 92 ? -10.973 1.647 6.410 1.00 93.06 92 ARG A C 1
ATOM 690 O O . ARG A 1 92 ? -12.110 1.629 6.864 1.00 93.06 92 ARG A O 1
ATOM 697 N N . ILE A 1 93 ? -10.249 0.539 6.262 1.00 94.25 93 ILE A N 1
ATOM 698 C CA . ILE A 1 93 ? -10.704 -0.791 6.694 1.00 94.25 93 ILE A CA 1
ATOM 699 C C . ILE A 1 93 ? -10.958 -0.800 8.204 1.00 94.25 93 ILE A C 1
ATOM 701 O O . ILE A 1 93 ? -12.001 -1.278 8.643 1.00 94.25 93 ILE A O 1
ATOM 705 N N . ALA A 1 94 ? -10.043 -0.231 8.995 1.00 93.38 94 ALA A N 1
ATOM 706 C CA . ALA A 1 94 ? -10.217 -0.134 10.441 1.00 93.38 94 ALA A CA 1
ATOM 707 C C . ALA A 1 94 ? -11.443 0.719 10.815 1.00 93.38 94 ALA A C 1
ATOM 709 O O . ALA A 1 94 ? -12.249 0.293 11.640 1.00 93.38 94 ALA A O 1
ATOM 710 N N . GLU A 1 95 ? -11.624 1.880 10.176 1.00 93.44 95 GLU A N 1
ATOM 711 C CA . GLU A 1 95 ? -12.794 2.751 10.369 1.00 93.44 95 GLU A CA 1
ATOM 712 C C . GLU A 1 95 ? -14.111 2.047 10.024 1.00 93.44 95 GLU A C 1
ATOM 714 O O . GLU A 1 95 ? -15.067 2.101 10.794 1.00 93.44 95 GLU A O 1
ATOM 719 N N . LEU A 1 96 ? -14.164 1.352 8.884 1.00 92.38 96 LEU A N 1
ATOM 720 C CA . LEU A 1 96 ? -15.333 0.567 8.480 1.00 92.38 96 LEU A CA 1
ATOM 721 C C . LEU A 1 96 ? -15.605 -0.599 9.444 1.00 92.38 96 LEU A C 1
ATOM 723 O O . LEU A 1 96 ? -16.753 -0.999 9.612 1.00 92.38 96 LEU A O 1
ATOM 727 N N . GLY A 1 97 ? -14.565 -1.107 10.111 1.00 93.00 97 GLY A N 1
ATOM 728 C CA . GLY A 1 97 ? -14.656 -2.067 11.212 1.00 93.00 97 GLY A CA 1
ATOM 729 C C . GLY A 1 97 ? -15.042 -1.457 12.568 1.00 93.00 97 GLY A C 1
ATOM 730 O O . GLY A 1 97 ? -15.087 -2.183 13.559 1.00 93.00 97 GLY A O 1
ATOM 731 N N . GLY A 1 98 ? -15.313 -0.149 12.635 1.00 93.56 98 GLY A N 1
ATOM 732 C CA . GLY A 1 98 ? -15.739 0.557 13.847 1.00 93.56 98 GLY A CA 1
ATOM 733 C C . GLY A 1 98 ? -14.608 1.168 14.680 1.00 93.56 98 GLY A C 1
ATOM 734 O O . GLY A 1 98 ? -14.868 1.660 15.779 1.00 93.56 98 GLY A O 1
ATOM 735 N N . ALA A 1 99 ? -13.362 1.155 14.196 1.00 94.25 99 ALA A N 1
ATOM 736 C CA . ALA A 1 99 ? -12.273 1.874 14.849 1.00 94.25 99 ALA A CA 1
ATOM 737 C C . ALA A 1 99 ? -12.435 3.397 14.695 1.00 94.25 99 ALA A C 1
ATOM 739 O O . ALA A 1 99 ? -13.089 3.890 13.775 1.00 94.25 99 ALA A O 1
ATOM 740 N N . ALA A 1 100 ? -11.799 4.155 15.589 1.00 92.25 100 ALA A N 1
ATOM 741 C CA . ALA A 1 100 ? -11.702 5.601 15.435 1.00 92.25 100 ALA A CA 1
ATOM 742 C C . ALA A 1 100 ? -10.868 5.970 14.187 1.00 92.25 100 ALA A C 1
ATOM 744 O O . ALA A 1 100 ? -9.971 5.206 13.813 1.00 92.25 100 ALA A O 1
ATOM 745 N N . PRO A 1 101 ? -11.112 7.143 13.571 1.00 89.75 101 PRO A N 1
ATOM 746 C CA . PRO A 1 101 ? -10.300 7.629 12.461 1.00 89.75 101 PRO A CA 1
ATOM 747 C C . PRO A 1 101 ? -8.817 7.683 12.824 1.00 89.75 101 PRO A C 1
ATOM 749 O O . PRO A 1 101 ? -8.442 8.217 13.872 1.00 89.75 101 PRO A O 1
ATOM 752 N N . ALA A 1 102 ? -7.970 7.141 11.950 1.00 88.81 102 ALA A N 1
ATOM 753 C CA . ALA A 1 102 ? -6.544 7.028 12.225 1.00 88.81 102 ALA A CA 1
ATOM 754 C C . ALA A 1 102 ? -5.859 8.403 12.230 1.00 88.81 102 ALA A C 1
ATOM 756 O O . ALA A 1 102 ? -5.973 9.197 11.291 1.00 88.81 102 ALA A O 1
ATOM 757 N N . SER A 1 103 ? -5.061 8.657 13.263 1.00 90.62 103 SER A N 1
ATOM 758 C CA . SER A 1 103 ? -4.195 9.830 13.335 1.00 90.62 103 SER A CA 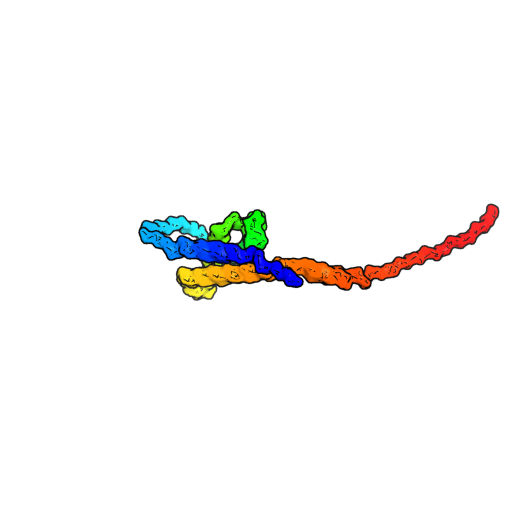1
ATOM 759 C C . SER A 1 103 ? -3.093 9.792 12.260 1.00 90.62 103 SER A C 1
ATOM 761 O O . SER A 1 103 ? -2.725 8.724 11.756 1.00 90.62 103 SER A O 1
ATOM 763 N N . PRO A 1 104 ? -2.478 10.942 11.918 1.00 87.88 104 PRO A N 1
ATOM 764 C CA . PRO A 1 104 ? -1.330 10.978 11.007 1.00 87.88 104 PRO A CA 1
ATOM 765 C C . PRO A 1 104 ? -0.183 10.045 11.431 1.00 87.88 104 PRO A C 1
ATOM 767 O O . PRO A 1 104 ? 0.408 9.374 10.587 1.00 87.88 104 PRO A O 1
ATOM 770 N N . THR A 1 105 ? 0.086 9.944 12.734 1.00 91.06 105 THR A N 1
ATOM 771 C CA . THR A 1 105 ? 1.123 9.063 13.293 1.00 91.06 105 THR A CA 1
ATOM 772 C C . THR A 1 105 ? 0.790 7.584 13.099 1.00 91.06 105 THR A C 1
ATOM 774 O O . THR A 1 105 ? 1.668 6.785 12.774 1.00 91.06 105 THR A O 1
ATOM 777 N N . GLU A 1 106 ? -0.475 7.198 13.272 1.00 89.81 106 GLU A N 1
ATOM 778 C CA . GLU A 1 106 ? -0.921 5.819 13.043 1.00 89.81 106 GLU A CA 1
ATOM 779 C C . GLU A 1 106 ? -0.860 5.443 11.566 1.00 89.81 106 GLU A C 1
ATOM 781 O O . GLU A 1 106 ? -0.455 4.325 11.241 1.00 89.81 106 GLU A O 1
ATOM 786 N N . ARG A 1 107 ? -1.169 6.386 10.668 1.00 91.44 107 ARG A N 1
ATOM 787 C CA . ARG A 1 107 ? -0.995 6.182 9.225 1.00 91.44 107 ARG A CA 1
ATOM 788 C C . ARG A 1 107 ? 0.470 5.958 8.855 1.00 91.44 107 ARG A C 1
ATOM 790 O O . ARG A 1 107 ? 0.751 4.992 8.153 1.00 91.44 107 ARG A O 1
ATOM 797 N N . GLU A 1 108 ? 1.411 6.746 9.382 1.00 92.88 108 GLU A N 1
ATOM 798 C CA . GLU A 1 108 ? 2.849 6.515 9.140 1.00 92.88 108 GLU A CA 1
ATOM 799 C C . GLU A 1 108 ? 3.329 5.182 9.738 1.00 92.88 108 GLU A C 1
ATOM 801 O O . GLU A 1 108 ? 4.115 4.461 9.120 1.00 92.88 108 GLU A O 1
ATOM 806 N N . ARG A 1 109 ? 2.820 4.787 10.914 1.00 93.38 109 ARG A N 1
ATOM 807 C CA . ARG A 1 109 ? 3.112 3.459 11.478 1.00 93.38 109 ARG A CA 1
ATOM 808 C C . ARG A 1 109 ? 2.633 2.352 10.536 1.00 93.38 109 ARG A C 1
ATOM 810 O O . ARG A 1 109 ? 3.387 1.425 10.245 1.00 93.38 109 ARG A O 1
ATOM 817 N N . MET A 1 110 ? 1.397 2.445 10.057 1.00 94.75 110 MET A N 1
ATOM 818 C CA . MET A 1 110 ? 0.808 1.467 9.143 1.00 94.75 110 MET A CA 1
ATOM 819 C C . MET A 1 110 ? 1.563 1.399 7.816 1.00 94.75 110 MET A C 1
ATOM 821 O O . MET A 1 110 ? 1.872 0.309 7.338 1.00 94.75 110 MET A O 1
ATOM 825 N N . ARG A 1 111 ? 1.961 2.553 7.282 1.00 95.38 111 ARG A N 1
ATOM 826 C CA . ARG A 1 111 ? 2.853 2.676 6.130 1.00 95.38 111 ARG A CA 1
ATOM 827 C C . ARG A 1 111 ? 4.149 1.882 6.321 1.00 95.38 111 ARG A C 1
ATOM 829 O O . ARG A 1 111 ? 4.531 1.097 5.454 1.00 95.38 111 ARG A O 1
ATOM 836 N N . GLY A 1 112 ? 4.800 2.033 7.477 1.00 94.25 112 GLY A N 1
ATOM 837 C CA . GLY A 1 112 ? 6.001 1.275 7.840 1.00 94.25 112 GLY A CA 1
ATOM 838 C C . GLY A 1 112 ? 5.773 -0.240 7.889 1.00 94.25 112 GLY A C 1
ATOM 839 O O . GLY A 1 112 ? 6.572 -0.995 7.339 1.00 94.25 112 GLY A O 1
ATOM 840 N N . LEU A 1 113 ? 4.661 -0.686 8.484 1.00 95.44 113 LEU A N 1
ATOM 841 C CA . LEU A 1 113 ? 4.297 -2.109 8.558 1.00 95.44 113 LEU A CA 1
ATOM 842 C C . LEU A 1 113 ? 4.029 -2.721 7.176 1.00 95.44 113 LEU A C 1
ATOM 844 O O . LEU A 1 113 ? 4.431 -3.856 6.910 1.00 95.44 113 LEU A O 1
ATOM 848 N N . ILE A 1 114 ? 3.374 -1.972 6.288 1.00 95.12 114 ILE A N 1
ATOM 849 C CA . ILE A 1 114 ? 3.111 -2.402 4.912 1.00 95.12 114 ILE A CA 1
ATOM 850 C C . ILE A 1 114 ? 4.427 -2.547 4.148 1.00 95.12 114 ILE A C 1
ATOM 852 O O . ILE A 1 114 ? 4.661 -3.595 3.544 1.00 95.12 114 ILE A O 1
ATOM 856 N N . LEU A 1 115 ? 5.304 -1.542 4.215 1.00 94.50 115 LEU A N 1
ATOM 857 C CA . LEU A 1 115 ? 6.605 -1.582 3.547 1.00 94.50 115 LEU A CA 1
ATOM 858 C C . LEU A 1 115 ? 7.430 -2.790 4.004 1.00 94.50 115 LEU A C 1
ATOM 860 O O . LEU A 1 115 ? 7.923 -3.560 3.183 1.00 94.50 115 LEU A O 1
ATOM 864 N N . ASP A 1 116 ? 7.521 -2.994 5.314 1.00 93.12 116 ASP A N 1
ATOM 865 C CA . ASP A 1 116 ? 8.240 -4.110 5.925 1.00 93.12 116 ASP A CA 1
ATOM 866 C C . ASP A 1 116 ? 7.658 -5.476 5.496 1.00 93.12 116 ASP A C 1
ATOM 868 O O . ASP A 1 116 ? 8.394 -6.398 5.132 1.00 93.12 116 ASP A O 1
ATOM 872 N N . SER A 1 117 ? 6.328 -5.599 5.427 1.00 92.56 117 SER A N 1
ATOM 873 C CA . SER A 1 117 ? 5.642 -6.792 4.907 1.00 92.56 117 SER A CA 1
ATOM 874 C C . SER A 1 117 ? 5.958 -7.066 3.430 1.00 92.56 117 SER A C 1
ATOM 876 O O . SER A 1 117 ? 6.288 -8.197 3.055 1.00 92.56 117 SER A O 1
ATOM 878 N N . VAL A 1 118 ? 5.909 -6.036 2.583 1.00 92.56 118 VAL A N 1
ATOM 879 C CA . VAL A 1 118 ? 6.213 -6.146 1.149 1.00 92.56 118 VAL A CA 1
ATOM 880 C C . VAL A 1 118 ? 7.685 -6.526 0.936 1.00 92.56 118 VAL A C 1
ATOM 882 O O . VAL A 1 118 ? 7.973 -7.440 0.160 1.00 92.56 118 VAL A O 1
ATOM 885 N N . MET A 1 119 ? 8.607 -5.913 1.683 1.00 88.81 119 MET A N 1
ATOM 886 C CA . MET A 1 119 ? 10.038 -6.229 1.635 1.00 88.81 119 MET A CA 1
ATOM 887 C C . MET A 1 119 ? 10.346 -7.661 2.094 1.00 88.81 119 MET A C 1
ATOM 889 O O . MET A 1 119 ? 11.170 -8.339 1.474 1.00 88.81 119 MET A O 1
ATOM 893 N N . ARG A 1 120 ? 9.685 -8.153 3.151 1.00 86.94 120 ARG A N 1
ATOM 894 C CA . ARG A 1 120 ? 9.808 -9.558 3.580 1.00 86.94 120 ARG A CA 1
ATOM 895 C C . ARG A 1 120 ? 9.304 -10.529 2.515 1.00 86.94 120 ARG A C 1
ATOM 897 O O . ARG A 1 120 ? 9.971 -11.525 2.249 1.00 86.94 120 ARG A O 1
ATOM 904 N N . GLY A 1 121 ? 8.171 -10.220 1.883 1.00 80.56 121 GLY A N 1
ATOM 905 C CA . GLY A 1 121 ? 7.607 -11.034 0.803 1.00 80.56 121 GLY A CA 1
ATOM 906 C C . GLY A 1 121 ? 8.517 -11.129 -0.424 1.00 80.56 121 GLY A C 1
ATOM 907 O O . GLY A 1 121 ? 8.591 -12.183 -1.048 1.00 80.56 121 GLY A O 1
ATOM 908 N N . HIS A 1 122 ? 9.259 -10.064 -0.734 1.00 78.88 122 HIS A N 1
ATOM 909 C CA . HIS A 1 122 ? 10.234 -10.062 -1.825 1.00 78.88 122 HIS A CA 1
ATOM 910 C C . HIS A 1 122 ? 11.456 -10.954 -1.533 1.00 78.88 122 HIS A C 1
ATOM 912 O O . HIS A 1 122 ? 11.872 -11.733 -2.387 1.00 78.88 122 HIS A O 1
ATOM 918 N N . ARG A 1 123 ? 12.002 -10.916 -0.308 1.00 66.94 123 ARG A N 1
ATOM 919 C CA . ARG A 1 123 ? 13.198 -11.702 0.065 1.00 66.94 123 ARG A CA 1
ATOM 920 C C . ARG A 1 123 ? 12.984 -13.222 0.035 1.00 66.94 123 ARG A C 1
ATOM 922 O O . ARG A 1 123 ? 13.953 -13.955 -0.128 1.00 66.94 123 ARG A O 1
ATOM 929 N N . GLY A 1 124 ? 11.745 -13.693 0.186 1.00 55.38 124 GLY A N 1
ATOM 930 C CA . GLY A 1 124 ? 11.392 -15.117 0.121 1.00 55.38 124 GLY A CA 1
ATOM 931 C C . GLY A 1 124 ? 11.071 -15.641 -1.285 1.00 55.38 124 GLY A C 1
ATOM 932 O O . GLY A 1 124 ? 10.904 -16.844 -1.450 1.00 55.38 124 GLY A O 1
ATOM 933 N N . ALA A 1 125 ? 10.981 -14.764 -2.289 1.00 54.12 125 ALA A N 1
ATOM 934 C CA . ALA A 1 125 ? 10.551 -15.105 -3.645 1.00 54.12 125 ALA A CA 1
ATOM 935 C C . ALA A 1 125 ? 11.715 -15.378 -4.613 1.00 54.12 125 ALA A C 1
ATOM 937 O O . ALA A 1 125 ? 11.522 -15.322 -5.824 1.00 54.12 125 ALA A O 1
ATOM 938 N N . VAL A 1 126 ? 12.920 -15.676 -4.112 1.00 47.31 126 VAL A N 1
ATOM 939 C CA . VAL A 1 126 ? 13.964 -16.275 -4.952 1.00 47.31 126 VAL A CA 1
ATOM 940 C C . VAL A 1 126 ? 13.527 -17.717 -5.217 1.00 47.31 126 VAL A C 1
ATOM 942 O O . VAL A 1 126 ? 13.549 -18.516 -4.278 1.00 47.31 126 VAL A O 1
ATOM 945 N N . PRO A 1 127 ? 13.112 -18.093 -6.444 1.00 49.41 127 PRO A N 1
ATOM 946 C CA . PRO A 1 127 ? 12.964 -19.497 -6.760 1.00 49.41 127 PRO A CA 1
ATOM 947 C C . PRO A 1 127 ? 14.360 -20.093 -6.645 1.00 49.41 127 PRO A C 1
ATOM 949 O O . PRO A 1 127 ? 15.260 -19.768 -7.422 1.00 49.41 127 PRO A O 1
ATOM 952 N N . ASP A 1 128 ? 14.555 -20.936 -5.642 1.00 49.75 128 ASP A N 1
ATOM 953 C CA . ASP A 1 128 ? 15.723 -21.786 -5.537 1.00 49.75 128 ASP A CA 1
ATOM 954 C C . ASP A 1 128 ? 15.677 -22.783 -6.708 1.00 49.75 128 ASP A C 1
ATOM 956 O O . ASP A 1 128 ? 15.275 -23.936 -6.582 1.00 49.75 128 ASP A O 1
ATOM 960 N N . ARG A 1 129 ? 16.047 -22.319 -7.911 1.00 50.72 129 ARG A N 1
ATOM 961 C CA . ARG A 1 129 ? 16.090 -23.126 -9.142 1.00 50.72 129 ARG A CA 1
ATOM 962 C C . ARG A 1 129 ? 17.022 -24.336 -8.991 1.00 50.72 129 ARG A C 1
ATOM 964 O O . ARG A 1 129 ? 16.945 -25.276 -9.779 1.00 50.72 129 ARG A O 1
ATOM 971 N N . LEU A 1 130 ? 17.872 -24.347 -7.960 1.00 54.38 130 LEU A N 1
ATOM 972 C CA . LEU A 1 130 ? 18.708 -25.482 -7.584 1.00 54.38 130 LEU A CA 1
ATOM 973 C C . LEU A 1 130 ? 17.929 -26.590 -6.852 1.00 54.38 130 LEU A C 1
ATOM 975 O O . LEU A 1 130 ? 18.241 -27.768 -7.057 1.00 54.38 130 LEU A O 1
ATOM 979 N N . SER A 1 131 ? 16.891 -26.281 -6.065 1.00 49.97 131 SER A N 1
ATOM 980 C CA . SER A 1 131 ? 16.070 -27.319 -5.415 1.00 49.97 131 SER A CA 1
ATOM 981 C C . SER A 1 131 ? 15.009 -27.920 -6.334 1.00 49.97 131 SER A C 1
ATOM 983 O O . SER A 1 131 ? 14.675 -29.097 -6.173 1.00 49.97 131 SER A O 1
ATOM 985 N N . GLU A 1 132 ? 14.551 -27.191 -7.352 1.00 48.97 132 GLU A N 1
ATOM 986 C CA . GLU A 1 132 ? 13.637 -27.730 -8.369 1.00 48.97 132 GLU A CA 1
ATOM 987 C C . GLU A 1 132 ? 14.366 -28.664 -9.354 1.00 48.97 132 GLU A C 1
ATOM 989 O O . GLU A 1 132 ? 13.877 -29.757 -9.657 1.00 48.97 132 GLU A O 1
ATOM 994 N N . ALA A 1 133 ? 15.612 -28.336 -9.729 1.00 55.94 133 ALA A N 1
ATOM 995 C CA . ALA A 1 133 ? 16.462 -29.225 -10.525 1.00 55.94 133 ALA A CA 1
ATOM 996 C C . ALA A 1 133 ? 16.802 -30.539 -9.790 1.00 55.94 133 ALA A C 1
ATOM 998 O O . ALA A 1 133 ? 16.764 -31.614 -10.396 1.00 55.94 133 ALA A O 1
ATOM 999 N N . ARG A 1 134 ? 17.060 -30.507 -8.471 1.00 55.06 134 ARG A N 1
ATOM 1000 C CA . ARG A 1 134 ? 17.286 -31.735 -7.678 1.00 55.06 134 ARG A CA 1
ATOM 1001 C C . ARG A 1 134 ? 16.033 -32.600 -7.543 1.00 55.06 134 ARG A C 1
ATOM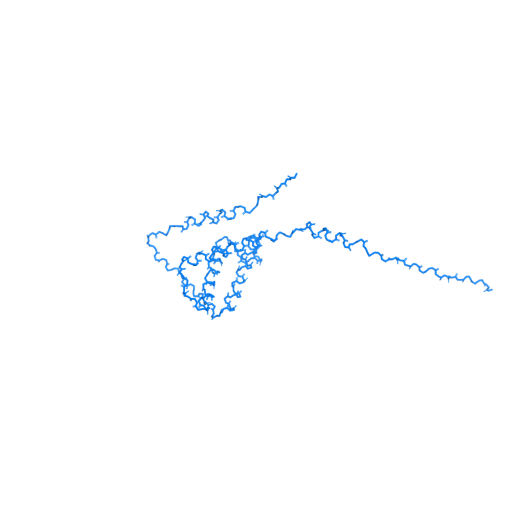 1003 O O . ARG A 1 134 ? 16.139 -33.824 -7.599 1.00 55.06 134 ARG A O 1
ATOM 1010 N N . ARG A 1 135 ? 14.850 -31.992 -7.418 1.00 55.50 135 ARG A N 1
ATOM 1011 C CA . ARG A 1 135 ? 13.580 -32.727 -7.309 1.00 55.50 135 ARG A CA 1
ATOM 1012 C C . ARG A 1 135 ? 13.159 -33.348 -8.649 1.00 55.50 135 ARG A C 1
ATOM 1014 O O . ARG A 1 135 ? 12.688 -34.482 -8.668 1.00 55.50 135 ARG A O 1
ATOM 1021 N N . SER A 1 136 ? 13.434 -32.671 -9.767 1.00 52.72 136 SER A N 1
ATOM 1022 C CA . SER A 1 136 ? 13.201 -33.210 -11.116 1.00 52.72 136 SER A CA 1
ATOM 1023 C C . SER A 1 136 ? 14.202 -34.302 -11.527 1.00 52.72 136 SER A C 1
ATOM 1025 O O . SER A 1 136 ? 13.886 -35.115 -12.395 1.00 52.72 136 SER A O 1
ATOM 1027 N N . SER A 1 137 ? 15.388 -34.352 -10.911 1.00 52.84 137 SER A N 1
ATOM 1028 C CA . SER A 1 137 ? 16.412 -35.367 -11.209 1.00 52.84 137 SER A CA 1
ATOM 1029 C C . SER A 1 137 ? 16.196 -36.683 -10.449 1.00 52.84 137 SER A C 1
ATOM 1031 O O . SER A 1 137 ? 16.552 -37.743 -10.952 1.00 52.84 137 SER A O 1
ATOM 1033 N N . ALA A 1 138 ? 15.573 -36.646 -9.265 1.00 55.28 138 ALA A N 1
ATOM 1034 C CA . ALA A 1 138 ? 15.300 -37.848 -8.468 1.00 55.28 138 ALA A CA 1
ATOM 1035 C C . ALA A 1 138 ? 14.065 -38.638 -8.952 1.00 55.28 138 ALA A C 1
ATOM 1037 O O . ALA A 1 138 ? 13.972 -39.840 -8.722 1.00 55.28 138 ALA A O 1
ATOM 1038 N N . GLY A 1 139 ? 13.128 -37.988 -9.654 1.00 47.06 139 GLY A N 1
ATOM 1039 C CA . GLY A 1 139 ? 11.895 -38.621 -10.140 1.00 47.06 139 GLY A CA 1
ATOM 1040 C C . GLY A 1 139 ? 12.002 -39.323 -11.500 1.00 47.06 139 GLY A C 1
ATOM 1041 O O . GLY A 1 139 ? 11.046 -39.968 -11.920 1.00 47.06 139 GLY A O 1
ATOM 1042 N N . ARG A 1 140 ? 13.134 -39.211 -12.211 1.00 48.31 140 ARG A N 1
ATOM 1043 C CA . ARG A 1 140 ? 13.271 -39.675 -13.607 1.00 48.31 140 ARG A CA 1
ATOM 1044 C C . ARG A 1 140 ? 14.216 -40.874 -13.785 1.00 48.31 140 ARG A C 1
ATOM 1046 O O . ARG A 1 140 ? 14.767 -41.063 -14.863 1.00 48.31 140 ARG A O 1
ATOM 1053 N N . LEU A 1 141 ? 14.392 -41.688 -12.741 1.00 50.44 141 LEU A N 1
ATOM 1054 C CA . LEU A 1 141 ? 15.194 -42.924 -12.785 1.00 50.44 141 LEU A CA 1
ATOM 1055 C C . LEU A 1 141 ? 14.400 -44.215 -12.508 1.00 50.44 141 LEU A C 1
ATOM 1057 O O . LEU A 1 141 ? 14.999 -45.283 -12.478 1.00 50.44 141 LEU A O 1
ATOM 1061 N N . LEU A 1 142 ? 13.069 -44.161 -12.353 1.00 55.19 142 LEU A N 1
ATOM 1062 C CA . LEU A 1 142 ? 12.251 -45.346 -12.020 1.00 55.19 142 LEU A CA 1
ATOM 1063 C C . LEU A 1 142 ? 11.094 -45.646 -12.987 1.00 55.19 142 LEU A C 1
ATOM 1065 O O . LEU A 1 142 ? 10.156 -46.347 -12.625 1.00 55.19 142 LEU A O 1
ATOM 1069 N N . ALA A 1 143 ? 11.153 -45.176 -14.232 1.00 53.34 143 ALA A N 1
ATOM 1070 C CA . ALA A 1 143 ? 10.147 -45.548 -15.227 1.00 53.34 143 ALA A CA 1
ATOM 1071 C C . ALA A 1 143 ? 10.754 -45.701 -16.627 1.00 53.34 143 ALA A C 1
ATOM 1073 O O . ALA A 1 143 ? 10.509 -44.895 -17.520 1.00 53.34 143 ALA A O 1
ATOM 1074 N N . GLN A 1 144 ? 11.547 -46.755 -16.820 1.00 54.12 144 GLN A N 1
ATOM 1075 C CA . GLN A 1 144 ? 11.629 -47.404 -18.129 1.00 54.12 144 GLN A CA 1
ATOM 1076 C C . GLN A 1 144 ? 10.813 -48.700 -18.055 1.00 54.12 144 GLN A C 1
ATOM 1078 O O . GLN A 1 144 ? 11.203 -49.601 -17.310 1.00 54.12 144 GLN A O 1
ATOM 1083 N N . PRO A 1 145 ? 9.684 -48.828 -18.772 1.00 55.91 145 PRO A N 1
ATOM 1084 C CA . PRO A 1 145 ? 9.090 -50.136 -18.997 1.00 55.91 145 PRO A CA 1
ATOM 1085 C C . PRO A 1 145 ? 9.981 -50.938 -19.966 1.00 55.91 145 PRO A C 1
ATOM 1087 O O . PRO A 1 145 ? 10.510 -50.361 -20.922 1.00 55.91 145 PRO A O 1
ATOM 1090 N N . PRO A 1 146 ? 10.164 -52.254 -19.760 1.00 56.66 146 PRO A N 1
ATOM 1091 C CA . PRO A 1 146 ? 10.891 -53.086 -20.707 1.00 56.66 146 PRO A CA 1
ATOM 1092 C C . PRO A 1 146 ? 10.120 -53.160 -22.028 1.00 56.66 146 PRO A C 1
ATOM 1094 O O . PRO A 1 146 ? 8.936 -53.497 -22.066 1.00 56.66 146 PRO A O 1
ATOM 1097 N N . VAL A 1 147 ? 10.810 -52.846 -23.123 1.00 58.12 147 VAL A N 1
ATOM 1098 C CA . VAL A 1 147 ? 10.292 -53.002 -24.483 1.00 58.12 147 VAL A CA 1
ATOM 1099 C C . VAL A 1 147 ? 10.210 -54.502 -24.775 1.00 58.12 147 VAL A C 1
ATOM 1101 O O . VAL A 1 147 ? 11.221 -55.155 -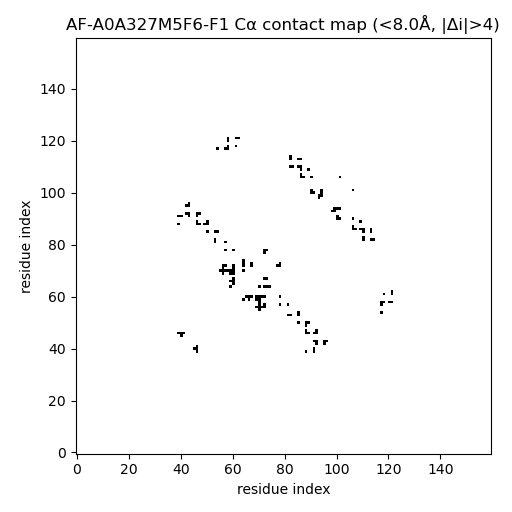25.026 1.00 58.12 147 VAL A O 1
ATOM 1104 N N . ALA A 1 148 ? 9.010 -55.071 -24.685 1.00 53.41 148 ALA A N 1
ATOM 1105 C CA . ALA A 1 148 ? 8.751 -56.437 -25.115 1.00 53.41 148 ALA A CA 1
ATOM 1106 C C . ALA A 1 148 ? 8.739 -56.477 -26.650 1.00 53.41 148 ALA A C 1
ATOM 1108 O O . ALA A 1 148 ? 7.849 -55.915 -27.283 1.00 53.41 148 ALA A O 1
ATOM 1109 N N . TYR A 1 149 ? 9.733 -57.133 -27.247 1.00 55.09 149 TYR A N 1
ATOM 1110 C CA . 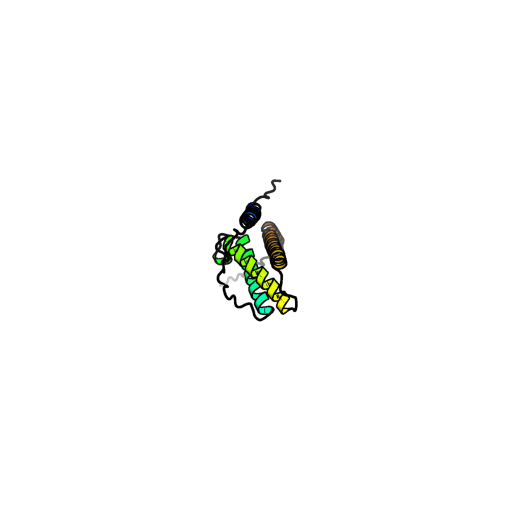TYR A 1 149 ? 9.739 -57.474 -28.668 1.00 55.09 149 TYR A CA 1
ATOM 1111 C C . TYR A 1 149 ? 8.929 -58.761 -28.892 1.00 55.09 149 TYR A C 1
ATOM 1113 O O . TYR A 1 149 ? 9.346 -59.814 -28.404 1.00 55.09 149 TYR A O 1
ATOM 1121 N N . PRO A 1 150 ? 7.822 -58.749 -29.655 1.00 57.75 150 PRO A N 1
ATOM 1122 C CA . PRO A 1 150 ? 7.219 -59.979 -30.141 1.00 57.75 150 PRO A CA 1
ATOM 1123 C C . PRO A 1 150 ? 7.890 -60.393 -31.459 1.00 57.75 150 PRO A C 1
ATOM 1125 O O . PRO A 1 150 ? 7.519 -59.925 -32.530 1.00 57.75 150 PRO A O 1
ATOM 1128 N N . MET A 1 151 ? 8.864 -61.302 -31.400 1.00 51.25 151 MET A N 1
ATOM 1129 C CA . MET A 1 151 ? 9.320 -62.052 -32.580 1.00 51.25 151 MET A CA 1
ATOM 1130 C C . MET A 1 151 ? 8.677 -63.439 -32.567 1.00 51.25 151 MET A C 1
ATOM 1132 O O . MET A 1 151 ? 9.303 -64.440 -32.230 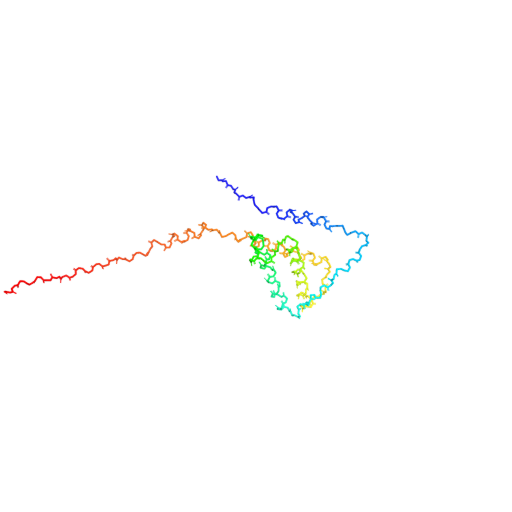1.00 51.25 151 MET A O 1
ATOM 1136 N N . ALA A 1 152 ? 7.390 -63.487 -32.909 1.00 52.66 152 ALA A N 1
ATOM 1137 C CA . ALA A 1 152 ? 6.658 -64.731 -33.102 1.00 52.66 152 ALA A CA 1
ATOM 1138 C C . ALA A 1 152 ? 6.509 -65.032 -34.602 1.00 52.66 152 ALA A C 1
ATOM 1140 O O . ALA A 1 152 ? 5.611 -64.534 -35.270 1.00 52.66 152 ALA A O 1
ATOM 1141 N N . GLY A 1 153 ? 7.407 -65.887 -35.095 1.00 54.19 153 GLY A N 1
ATOM 1142 C CA . GLY A 1 153 ? 7.077 -67.008 -35.977 1.00 54.19 153 GLY A CA 1
ATOM 1143 C C . GLY A 1 153 ? 6.498 -66.717 -37.361 1.00 54.19 153 GLY A C 1
ATOM 1144 O O . GLY A 1 153 ? 5.303 -66.899 -37.576 1.00 54.19 153 GLY A O 1
ATOM 1145 N N . LEU A 1 154 ? 7.369 -66.493 -38.351 1.00 55.78 154 LEU A N 1
ATOM 1146 C CA . LEU A 1 154 ? 7.039 -66.817 -39.740 1.00 55.78 154 LEU A CA 1
ATOM 1147 C C . LEU A 1 154 ? 7.514 -68.247 -40.038 1.00 55.78 154 LEU A C 1
ATOM 1149 O O . LEU A 1 154 ? 8.685 -68.502 -40.314 1.00 55.78 154 LEU A O 1
ATOM 1153 N N . LYS A 1 155 ? 6.587 -69.201 -39.899 1.00 56.91 155 LYS A N 1
ATOM 1154 C CA . LYS A 1 155 ? 6.776 -70.597 -40.300 1.00 56.91 155 LYS A CA 1
ATOM 1155 C C . LYS A 1 155 ? 6.995 -70.674 -41.810 1.00 56.91 155 LYS A C 1
ATOM 1157 O O . LYS A 1 155 ? 6.165 -70.216 -42.589 1.00 56.91 155 LYS A O 1
ATOM 1162 N N . ALA A 1 156 ? 8.078 -71.344 -42.180 1.00 54.75 156 ALA A N 1
ATOM 1163 C CA . ALA A 1 156 ? 8.315 -71.900 -43.499 1.00 54.75 156 ALA A CA 1
ATOM 1164 C C . ALA A 1 156 ? 7.105 -72.699 -44.006 1.00 54.75 156 ALA A C 1
ATOM 1166 O O . ALA A 1 156 ? 6.577 -73.530 -43.265 1.00 54.75 156 ALA A O 1
ATOM 1167 N N . ARG A 1 157 ? 6.750 -72.521 -45.285 1.00 56.28 157 ARG A N 1
ATOM 1168 C CA . ARG A 1 157 ? 6.204 -73.593 -46.129 1.00 56.28 157 ARG A CA 1
ATOM 1169 C C . ARG A 1 157 ? 6.704 -73.443 -47.564 1.00 56.28 157 ARG A C 1
ATOM 1171 O O . ARG A 1 157 ? 6.338 -72.515 -48.272 1.00 56.28 157 ARG A O 1
ATOM 1178 N N . TYR A 1 158 ? 7.565 -74.389 -47.923 1.00 56.66 158 TYR A N 1
ATOM 1179 C CA . TYR A 1 158 ? 7.815 -74.882 -49.274 1.00 56.66 158 TYR A CA 1
ATOM 1180 C C . TYR A 1 158 ? 6.612 -75.701 -49.782 1.00 56.66 158 TYR A C 1
ATOM 1182 O O . TYR A 1 158 ? 5.845 -76.219 -48.965 1.00 56.66 158 TYR A O 1
ATOM 1190 N N . SER A 1 159 ? 6.590 -75.928 -51.102 1.00 56.19 159 SER A N 1
ATOM 1191 C CA . SER A 1 159 ? 5.693 -76.763 -51.940 1.00 56.19 159 SER A CA 1
ATOM 1192 C C . SER A 1 159 ? 4.713 -75.904 -52.753 1.00 56.19 159 SER A C 1
ATOM 1194 O O . SER A 1 159 ? 4.007 -75.094 -52.168 1.00 56.19 159 SER A O 1
ATOM 1196 N N . HIS A 1 160 ? 4.604 -76.023 -54.077 1.00 50.47 160 HIS A N 1
ATOM 1197 C CA . HIS A 1 160 ? 5.080 -77.054 -55.001 1.00 50.47 160 HIS A CA 1
ATOM 1198 C C . HIS A 1 160 ? 5.149 -76.485 -56.425 1.00 50.47 160 HIS A C 1
ATOM 1200 O O . HIS A 1 160 ? 4.429 -75.491 -56.675 1.00 50.47 160 HIS A O 1
#